Protein AF-A0A356E983-F1 (afdb_monomer)

Mean predicted aligned error: 3.85 Å

Nearest PDB structures (foldseek):
  1kf6-assembly1_B  TM=9.983E-01  e=1.483E-06  Escherichia coli
  2b76-assembly2_N  TM=8.822E-01  e=1.970E-05  Escherichia coli
  6lum-assembly1_Q  TM=9.215E-01  e=2.416E-02  Mycolicibacterium smegmatis MC2 51
  2bs2-assembly1_B  TM=8.961E-01  e=2.577E-02  Wolinella succinogenes

pLDDT: mean 93.85, std 9.65, range [45.41, 98.12]

Secondary structure (DSSP, 8-state):
---PEEEEEEEEE--TTT-SS-EEEEEEE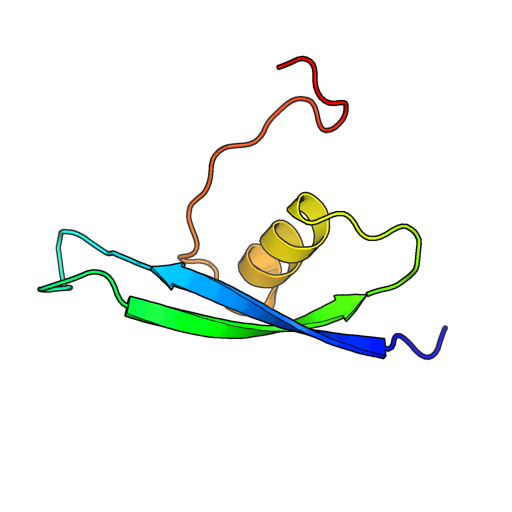EE-TT--HHHHHHHIIIII-TT-------SSS--

Radius of gyration: 13.37 Å; Cα contacts (8 Å, |Δi|>4): 63; chains: 1; bounding box: 31×32×32 Å

Structure (mmCIF, N/CA/C/O backbone):
data_AF-A0A356E983-F1
#
_entry.id   AF-A0A356E983-F1
#
loop_
_atom_site.group_PDB
_atom_site.id
_atom_site.type_symbol
_atom_site.label_atom_id
_atom_site.label_alt_id
_atom_site.label_comp_id
_atom_site.label_asym_id
_atom_site.label_entity_id
_atom_site.label_seq_id
_atom_site.pdbx_PDB_ins_code
_atom_site.Cartn_x
_atom_site.Cartn_y
_atom_site.Cartn_z
_atom_site.occupancy
_atom_site.B_iso_or_equiv
_atom_site.auth_seq_id
_atom_site.auth_comp_id
_atom_site.auth_asym_id
_atom_site.auth_atom_id
_atom_site.pdbx_PDB_model_num
ATOM 1 N N . MET A 1 1 ? 9.687 -18.217 -15.718 1.00 45.41 1 MET A N 1
ATOM 2 C CA . MET A 1 1 ? 8.987 -17.677 -14.536 1.00 45.41 1 MET A CA 1
ATOM 3 C C . MET A 1 1 ? 10.066 -17.357 -13.523 1.00 45.41 1 MET A C 1
ATOM 5 O O . MET A 1 1 ? 10.717 -18.279 -13.052 1.00 45.41 1 MET A O 1
ATOM 9 N N . ALA A 1 2 ? 10.404 -16.077 -13.376 1.00 53.38 2 ALA A N 1
ATOM 10 C CA . ALA A 1 2 ? 11.530 -15.658 -12.550 1.00 53.38 2 ALA A CA 1
ATOM 11 C C . ALA A 1 2 ? 11.216 -15.917 -11.072 1.00 53.38 2 ALA A C 1
ATOM 13 O O . ALA A 1 2 ? 10.084 -15.721 -10.637 1.00 53.38 2 ALA A O 1
ATOM 14 N N . ASN A 1 3 ? 12.217 -16.376 -10.328 1.00 62.66 3 ASN A N 1
ATOM 15 C CA . ASN A 1 3 ? 12.158 -16.557 -8.884 1.00 62.66 3 ASN A CA 1
ATOM 16 C C . ASN A 1 3 ? 12.070 -15.162 -8.236 1.00 62.66 3 ASN A C 1
ATOM 18 O O . ASN A 1 3 ? 13.098 -14.527 -8.012 1.00 62.66 3 ASN A O 1
ATOM 22 N N . GLN A 1 4 ? 10.858 -14.632 -8.058 1.00 76.50 4 GLN A N 1
ATOM 23 C CA . GLN A 1 4 ? 10.655 -13.321 -7.437 1.00 76.50 4 GLN A CA 1
ATOM 24 C C . GLN A 1 4 ? 10.891 -13.435 -5.932 1.00 76.50 4 GLN A C 1
ATOM 26 O O . GLN A 1 4 ? 10.321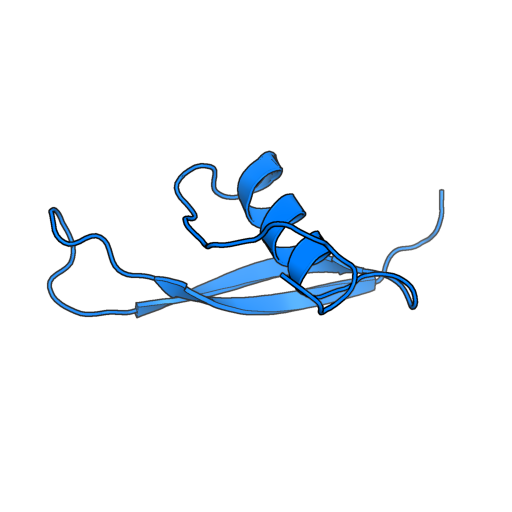 -14.302 -5.267 1.00 76.50 4 GLN A O 1
ATOM 31 N N . ALA A 1 5 ? 11.749 -12.564 -5.404 1.00 91.88 5 ALA A N 1
ATOM 32 C CA . ALA A 1 5 ? 11.943 -12.446 -3.969 1.00 91.88 5 ALA A CA 1
ATOM 33 C C . ALA A 1 5 ? 10.679 -11.852 -3.332 1.00 91.88 5 ALA A C 1
ATOM 35 O O . ALA A 1 5 ? 9.944 -11.100 -3.972 1.00 91.88 5 ALA A O 1
ATOM 36 N N . ILE A 1 6 ? 10.422 -12.196 -2.072 1.00 95.94 6 ILE A N 1
ATOM 37 C CA . ILE A 1 6 ? 9.302 -11.650 -1.303 1.00 95.94 6 ILE A CA 1
ATOM 38 C C . ILE A 1 6 ? 9.834 -10.576 -0.361 1.00 95.94 6 ILE A C 1
ATOM 40 O O . ILE A 1 6 ? 10.810 -10.809 0.352 1.00 95.94 6 ILE A O 1
ATOM 44 N N . MET A 1 7 ? 9.175 -9.418 -0.335 1.00 95.75 7 MET A N 1
ATOM 45 C CA . MET A 1 7 ? 9.419 -8.374 0.657 1.00 95.75 7 MET A CA 1
ATOM 46 C C . MET A 1 7 ? 8.210 -8.181 1.568 1.00 95.75 7 MET A C 1
ATOM 48 O O . MET A 1 7 ? 7.062 -8.306 1.137 1.00 95.75 7 MET A O 1
ATOM 52 N N . ASN A 1 8 ? 8.485 -7.833 2.824 1.00 97.69 8 ASN A N 1
ATOM 53 C CA . ASN A 1 8 ? 7.465 -7.403 3.770 1.00 97.69 8 ASN A CA 1
ATO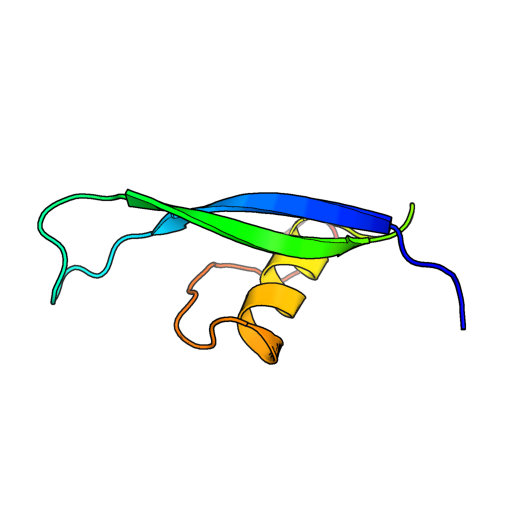M 54 C C . ASN A 1 8 ? 7.229 -5.901 3.597 1.00 97.69 8 ASN A C 1
ATOM 56 O O . ASN A 1 8 ? 8.136 -5.100 3.812 1.00 97.69 8 ASN A O 1
ATOM 60 N N . VAL A 1 9 ? 6.010 -5.531 3.213 1.00 97.69 9 VAL A N 1
ATOM 61 C CA . VAL A 1 9 ? 5.565 -4.141 3.096 1.00 97.69 9 VAL A CA 1
ATOM 62 C C . VAL A 1 9 ? 4.617 -3.846 4.246 1.00 97.69 9 VAL A C 1
ATOM 64 O O . VAL A 1 9 ? 3.540 -4.435 4.334 1.00 97.69 9 VAL A O 1
ATOM 67 N N . GLU A 1 10 ? 5.009 -2.938 5.128 1.00 98.00 10 GLU A N 1
ATOM 68 C CA . GLU A 1 10 ? 4.167 -2.474 6.227 1.00 98.00 10 GLU A CA 1
ATOM 69 C C . GLU A 1 10 ? 3.392 -1.230 5.795 1.00 98.00 10 GLU A C 1
ATOM 71 O O . GLU A 1 10 ? 3.972 -0.237 5.359 1.00 98.00 10 GLU A O 1
ATOM 76 N N . VAL A 1 11 ? 2.065 -1.291 5.897 1.00 97.81 11 VAL A N 1
ATOM 77 C CA . VAL A 1 11 ? 1.162 -0.204 5.513 1.00 97.81 11 VAL A CA 1
ATOM 78 C C . VAL A 1 11 ? 0.329 0.194 6.720 1.00 97.81 11 VAL A C 1
ATOM 80 O O . VAL A 1 11 ? -0.323 -0.649 7.339 1.00 97.81 11 VAL A O 1
ATOM 83 N N . LEU A 1 12 ? 0.322 1.489 7.033 1.00 97.88 12 LEU A N 1
ATOM 84 C CA . LEU A 1 12 ? -0.557 2.052 8.050 1.00 97.88 12 LEU A CA 1
ATOM 85 C C . LEU A 1 12 ? -1.991 2.103 7.510 1.00 97.88 12 LEU A C 1
ATOM 87 O O . LEU A 1 12 ? -2.257 2.716 6.475 1.00 97.88 12 LEU A O 1
ATOM 91 N N . ARG A 1 13 ? -2.911 1.438 8.203 1.00 97.69 13 ARG A 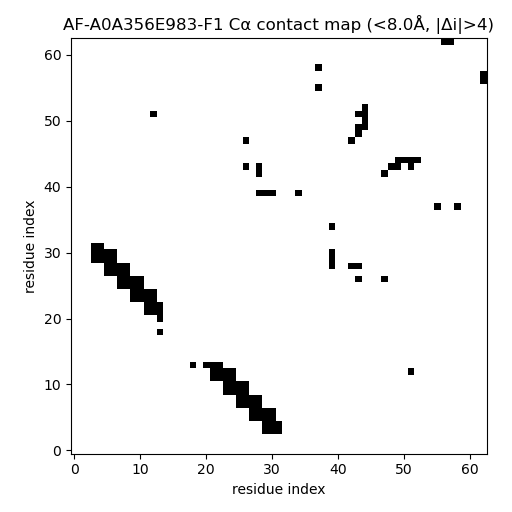N 1
ATOM 92 C CA . ARG A 1 13 ? -4.3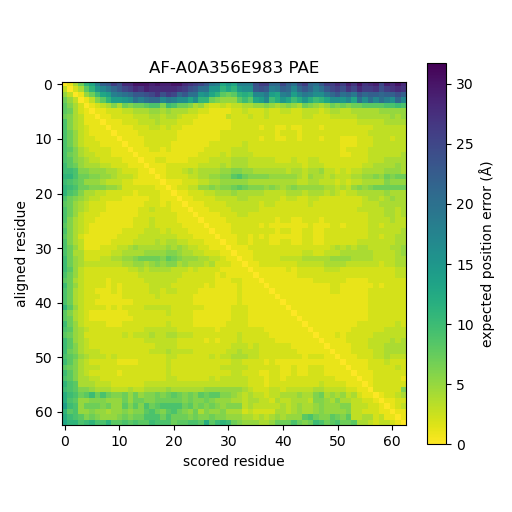21 1.315 7.843 1.00 97.69 13 ARG A CA 1
ATOM 93 C C . ARG A 1 13 ? -5.191 2.038 8.852 1.00 97.69 13 ARG A C 1
ATOM 95 O O . ARG A 1 13 ? -4.871 2.100 10.035 1.00 97.69 13 ARG A O 1
ATOM 102 N N . TYR A 1 14 ? -6.283 2.589 8.340 1.00 97.62 14 TYR A N 1
ATOM 103 C CA . TYR A 1 14 ? -7.318 3.226 9.133 1.00 97.62 14 TYR A CA 1
ATOM 104 C C . TYR A 1 14 ? -8.622 3.276 8.333 1.00 97.62 14 TYR A C 1
ATOM 106 O O . TYR A 1 14 ? -8.651 3.814 7.224 1.00 97.62 14 TYR A O 1
ATOM 114 N N . ASN A 1 15 ? -9.685 2.719 8.901 1.00 96.50 15 ASN A N 1
ATOM 115 C CA . ASN A 1 15 ? -11.060 2.843 8.455 1.00 96.50 15 ASN A CA 1
ATOM 116 C C . ASN A 1 15 ? -11.848 3.656 9.503 1.00 96.50 15 ASN A C 1
ATOM 118 O O . ASN A 1 15 ? -12.088 3.147 10.597 1.00 96.50 15 ASN A O 1
ATOM 122 N N . PRO A 1 16 ? -12.298 4.884 9.185 1.00 96.25 16 PRO A N 1
ATOM 123 C CA . PRO A 1 16 ? -12.994 5.750 10.139 1.00 96.25 16 PRO A CA 1
ATOM 124 C C . PRO A 1 16 ? -14.339 5.201 10.640 1.00 96.25 16 PRO A C 1
ATOM 126 O O . PRO A 1 16 ? -14.852 5.703 11.635 1.00 96.25 16 PRO A O 1
ATOM 129 N N . GLU A 1 17 ? -14.928 4.210 9.967 1.00 96.50 17 GLU A N 1
ATOM 130 C CA . GLU A 1 17 ? -16.209 3.613 10.370 1.00 96.50 17 GLU A CA 1
ATOM 131 C C . GLU A 1 17 ? -16.047 2.478 11.393 1.00 96.50 17 GLU A C 1
ATOM 133 O O . GLU A 1 17 ? -17.007 2.127 12.079 1.00 96.50 17 GLU A O 1
ATOM 138 N N . VAL A 1 18 ? -14.847 1.896 11.499 1.00 95.25 18 VAL A N 1
ATOM 139 C CA . VAL A 1 18 ? -14.607 0.653 12.257 1.00 95.25 18 VAL A CA 1
ATOM 140 C C . VAL A 1 18 ? -13.464 0.796 13.261 1.00 95.25 18 VAL A C 1
ATOM 142 O O . VAL A 1 18 ? -13.553 0.283 14.379 1.00 95.25 18 VAL A O 1
ATOM 145 N N . ASP A 1 19 ? -12.396 1.495 12.887 1.00 96.00 19 ASP A N 1
ATOM 146 C CA . ASP A 1 19 ? -11.150 1.512 13.642 1.00 96.00 19 ASP A CA 1
ATOM 147 C C . ASP A 1 19 ? -11.118 2.651 14.662 1.00 96.00 19 ASP A C 1
ATOM 149 O O . ASP A 1 19 ? -11.473 3.794 14.378 1.00 96.00 19 ASP A O 1
ATOM 153 N N . LYS A 1 20 ? -10.630 2.345 15.869 1.00 95.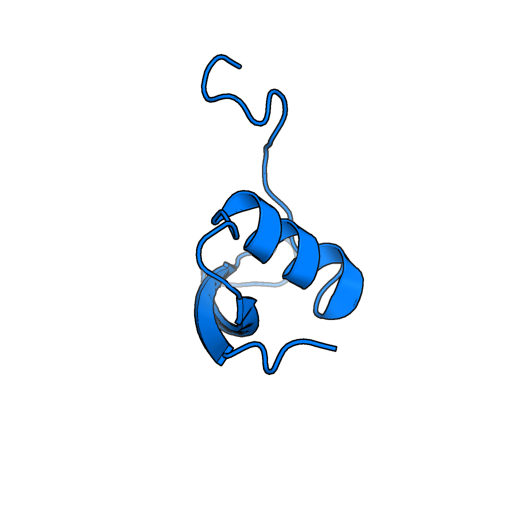88 20 LYS A N 1
ATOM 154 C CA . LYS A 1 20 ? -10.427 3.344 16.931 1.00 95.88 20 LYS A CA 1
ATOM 155 C C . LYS A 1 20 ? -9.152 4.161 16.734 1.00 95.88 20 LYS A C 1
ATOM 157 O O . LYS A 1 20 ? -9.100 5.318 17.140 1.00 95.88 20 LYS A O 1
ATOM 162 N N . GLU A 1 21 ? -8.128 3.553 16.145 1.00 96.38 21 GLU A N 1
ATOM 163 C CA . GLU A 1 21 ? -6.824 4.159 15.895 1.00 96.38 21 GLU A CA 1
ATOM 164 C C . GLU A 1 21 ? -6.147 3.506 14.677 1.00 96.38 21 GLU A C 1
ATOM 166 O O . GLU A 1 21 ? -6.482 2.368 14.332 1.00 96.38 21 GLU A O 1
ATOM 171 N N . PRO A 1 22 ? -5.213 4.201 14.001 1.00 97.56 22 PRO A N 1
ATOM 172 C CA . PRO A 1 22 ? -4.449 3.617 12.906 1.00 97.56 22 PRO A CA 1
ATOM 173 C C . PRO A 1 22 ? -3.591 2.436 13.368 1.00 97.56 22 PRO A C 1
ATOM 175 O O . PRO A 1 22 ? -2.966 2.492 14.426 1.00 97.56 22 PRO A O 1
ATOM 178 N N . TYR A 1 23 ? -3.487 1.400 12.540 1.00 97.19 23 TYR A N 1
ATOM 179 C CA . TYR A 1 23 ? -2.678 0.215 12.831 1.00 97.19 23 TYR A CA 1
ATOM 180 C C . TYR A 1 23 ? -1.777 -0.159 11.657 1.00 97.19 23 TYR A C 1
ATOM 182 O O . TYR A 1 23 ? -2.099 0.082 10.493 1.00 97.19 23 TYR A O 1
ATOM 190 N N . LEU A 1 24 ? -0.627 -0.764 11.952 1.00 97.81 24 LEU A N 1
ATOM 191 C CA . LEU A 1 24 ? 0.260 -1.303 10.925 1.00 97.81 24 LEU A CA 1
ATOM 192 C C . LEU A 1 24 ? -0.217 -2.688 10.498 1.00 97.81 24 LEU A C 1
ATOM 194 O O . LEU A 1 24 ? -0.526 -3.542 11.329 1.00 97.81 24 LEU A O 1
ATOM 198 N N . ARG A 1 25 ? -0.239 -2.920 9.187 1.00 97.62 25 ARG A N 1
ATOM 199 C CA . ARG A 1 25 ? -0.479 -4.237 8.605 1.00 97.62 25 ARG A CA 1
ATOM 200 C C . ARG A 1 25 ? 0.617 -4.577 7.609 1.00 97.62 25 ARG A C 1
ATOM 202 O O . ARG A 1 25 ? 0.930 -3.777 6.731 1.00 97.62 25 ARG A O 1
ATOM 209 N N . THR A 1 26 ? 1.171 -5.775 7.743 1.00 98.12 26 THR A N 1
ATOM 210 C CA . THR A 1 26 ? 2.268 -6.271 6.907 1.00 98.12 26 THR A CA 1
ATOM 211 C C . THR A 1 26 ? 1.733 -7.149 5.778 1.00 98.12 26 THR A C 1
ATOM 213 O O . THR A 1 26 ? 0.912 -8.037 6.013 1.00 98.12 26 THR A O 1
ATOM 216 N N . TYR A 1 27 ? 2.229 -6.934 4.562 1.00 97.81 27 TYR A N 1
ATOM 217 C CA . TYR A 1 27 ? 1.905 -7.720 3.371 1.00 97.81 27 TYR A CA 1
ATOM 218 C C . TYR A 1 27 ? 3.168 -8.314 2.761 1.00 97.81 27 TYR A C 1
ATOM 220 O O . TYR A 1 27 ? 4.206 -7.660 2.713 1.00 97.81 27 TYR A O 1
ATOM 228 N N . GLN A 1 28 ? 3.059 -9.539 2.255 1.00 97.50 28 GLN A N 1
ATOM 229 C CA . GLN A 1 28 ? 4.122 -10.195 1.502 1.00 97.50 28 GLN A CA 1
ATOM 230 C C . GLN A 1 28 ? 3.927 -9.922 0.014 1.00 97.50 28 GLN A C 1
ATOM 232 O O . GLN A 1 28 ? 2.949 -10.378 -0.582 1.00 97.50 28 GLN A O 1
ATOM 237 N N . VAL A 1 29 ? 4.846 -9.163 -0.576 1.00 97.00 29 VAL A N 1
ATOM 238 C CA . VAL A 1 29 ? 4.755 -8.724 -1.969 1.00 97.00 29 VAL A CA 1
ATOM 239 C C . VAL A 1 29 ? 5.929 -9.296 -2.765 1.00 97.00 29 VAL A C 1
ATOM 241 O O . VAL A 1 29 ? 7.077 -9.123 -2.345 1.00 97.00 29 VAL A O 1
ATOM 244 N N . PRO A 1 30 ? 5.677 -9.984 -3.893 1.00 96.69 30 PRO A N 1
ATOM 245 C CA . PRO A 1 30 ? 6.735 -10.373 -4.811 1.00 96.69 30 PRO A CA 1
ATOM 246 C C . PRO A 1 30 ? 7.311 -9.133 -5.494 1.00 96.69 30 PRO A C 1
ATOM 248 O O . PRO A 1 30 ? 6.562 -8.268 -5.946 1.00 96.69 30 PRO A O 1
ATOM 251 N N . TYR A 1 31 ? 8.636 -9.051 -5.578 1.00 95.94 31 TYR A N 1
ATOM 252 C CA . TYR A 1 31 ? 9.318 -7.905 -6.168 1.00 95.94 31 TYR A CA 1
ATOM 253 C C . TYR A 1 31 ? 10.542 -8.312 -6.991 1.00 95.94 31 TYR A C 1
ATOM 255 O O . TYR A 1 31 ? 11.097 -9.409 -6.868 1.00 95.94 31 TYR A O 1
ATOM 263 N N . ASP A 1 32 ? 10.960 -7.379 -7.836 1.00 95.00 32 ASP A N 1
ATOM 264 C CA . ASP A 1 32 ? 12.216 -7.378 -8.572 1.00 95.00 32 ASP A CA 1
ATOM 265 C C . ASP A 1 32 ? 12.803 -5.954 -8.630 1.00 95.00 32 ASP A C 1
ATOM 267 O O . ASP A 1 32 ? 12.266 -5.012 -8.046 1.00 95.00 32 ASP A O 1
ATOM 271 N N . ASN A 1 33 ? 13.909 -5.783 -9.356 1.00 93.12 33 ASN A N 1
ATOM 272 C CA . ASN A 1 33 ? 14.614 -4.501 -9.464 1.00 93.12 33 ASN A CA 1
ATOM 273 C C . ASN A 1 33 ? 13.840 -3.414 -10.237 1.00 93.12 33 ASN A C 1
ATOM 275 O O . ASN A 1 33 ? 14.313 -2.282 -10.313 1.00 93.12 33 ASN A O 1
ATOM 279 N N . GLN A 1 34 ? 12.702 -3.746 -10.851 1.00 94.38 34 GLN A N 1
ATOM 280 C CA . GLN A 1 34 ? 11.842 -2.802 -11.571 1.00 94.38 34 GLN A CA 1
ATOM 281 C C . GLN A 1 34 ? 10.581 -2.445 -10.775 1.00 94.38 34 GLN A C 1
ATOM 283 O O . GLN A 1 34 ? 9.867 -1.516 -11.146 1.00 94.38 34 GLN A O 1
ATOM 288 N N . THR A 1 35 ? 10.308 -3.167 -9.687 1.00 95.25 35 THR A N 1
ATOM 289 C CA . THR A 1 35 ? 9.093 -3.011 -8.890 1.00 95.25 35 THR A CA 1
ATOM 290 C C . THR A 1 35 ? 9.153 -1.719 -8.075 1.00 95.25 35 THR A C 1
ATOM 292 O O . THR A 1 35 ? 9.996 -1.563 -7.191 1.00 95.25 35 THR A O 1
ATOM 295 N N . SER A 1 36 ? 8.244 -0.781 -8.349 1.00 96.38 36 SER A N 1
ATOM 296 C CA . SER A 1 36 ? 8.084 0.434 -7.546 1.00 96.38 36 SER A CA 1
ATOM 297 C C . SER A 1 36 ? 7.170 0.203 -6.337 1.00 96.38 36 SER A C 1
ATOM 299 O O . SER A 1 36 ? 6.388 -0.748 -6.294 1.00 96.38 36 SER A O 1
ATOM 301 N N . LEU A 1 37 ? 7.186 1.126 -5.367 1.00 96.12 37 LEU A N 1
ATOM 302 C CA . LEU A 1 37 ? 6.222 1.097 -4.259 1.00 96.12 37 LEU A CA 1
ATOM 303 C C . LEU A 1 37 ? 4.771 1.181 -4.762 1.00 96.12 37 LEU A C 1
ATOM 305 O O . LEU A 1 37 ? 3.888 0.553 -4.189 1.00 96.12 37 LEU A O 1
ATOM 309 N N . LEU A 1 38 ? 4.520 1.922 -5.848 1.00 97.44 38 LEU A N 1
ATOM 310 C CA . LEU A 1 38 ? 3.188 2.000 -6.446 1.00 97.44 38 LEU A CA 1
ATOM 311 C C . LEU A 1 38 ? 2.741 0.644 -7.012 1.00 97.44 38 LEU A C 1
ATOM 313 O O . LEU A 1 38 ? 1.576 0.283 -6.859 1.00 97.44 38 LEU A O 1
ATOM 317 N N . ASP A 1 39 ? 3.658 -0.117 -7.611 1.00 97.12 39 ASP A N 1
ATOM 318 C CA . ASP A 1 39 ? 3.368 -1.469 -8.098 1.00 97.12 39 ASP A CA 1
ATOM 319 C C . ASP A 1 39 ? 3.078 -2.421 -6.936 1.00 97.12 39 ASP A C 1
ATOM 321 O O . ASP A 1 39 ? 2.122 -3.190 -6.998 1.00 97.12 39 ASP A O 1
ATOM 325 N N . ALA A 1 40 ? 3.840 -2.318 -5.843 1.00 97.38 40 ALA A N 1
ATOM 326 C CA . ALA A 1 40 ? 3.592 -3.090 -4.629 1.00 97.38 40 ALA A CA 1
ATOM 327 C C . ALA A 1 40 ? 2.219 -2.772 -4.008 1.00 97.38 40 ALA A C 1
ATOM 329 O O . ALA A 1 40 ? 1.473 -3.689 -3.669 1.00 97.38 40 ALA A O 1
ATOM 330 N N . LEU A 1 41 ? 1.847 -1.490 -3.907 1.00 97.81 41 LEU A N 1
ATOM 331 C CA . LEU A 1 41 ? 0.522 -1.068 -3.433 1.00 97.81 41 LEU A CA 1
ATOM 332 C C . LEU A 1 41 ? -0.601 -1.576 -4.351 1.00 97.81 41 LEU A C 1
ATOM 334 O O . LEU A 1 41 ? -1.630 -2.034 -3.851 1.00 97.81 41 LEU A O 1
ATOM 338 N N . GLY A 1 42 ? -0.380 -1.560 -5.670 1.00 97.62 42 GLY A N 1
ATOM 339 C CA . GLY A 1 42 ? -1.286 -2.150 -6.660 1.00 97.62 42 GLY A CA 1
ATOM 340 C C . GLY A 1 42 ? -1.459 -3.651 -6.464 1.00 97.62 42 GLY A C 1
ATOM 341 O O . GLY A 1 42 ? -2.581 -4.132 -6.359 1.00 97.62 42 GLY A O 1
ATOM 342 N N . TYR A 1 43 ? -0.358 -4.387 -6.310 1.00 97.88 43 TYR A N 1
ATOM 343 C CA . TYR A 1 43 ? -0.398 -5.821 -6.035 1.00 97.88 43 TYR A CA 1
ATOM 344 C C . TYR A 1 43 ? -1.164 -6.136 -4.747 1.00 97.88 43 TYR A C 1
ATOM 346 O O . TYR A 1 43 ? -2.009 -7.032 -4.740 1.00 97.88 43 TYR A O 1
ATOM 354 N N . ILE A 1 44 ? -0.905 -5.389 -3.666 1.00 98.06 44 ILE A N 1
ATOM 355 C CA . ILE A 1 44 ? -1.635 -5.557 -2.407 1.00 98.06 44 ILE A CA 1
ATOM 356 C C . ILE A 1 44 ? -3.127 -5.343 -2.651 1.00 98.06 44 ILE A C 1
ATOM 358 O O . ILE A 1 44 ? -3.914 -6.211 -2.283 1.00 98.06 44 ILE A O 1
ATOM 362 N N . LYS A 1 45 ? -3.515 -4.249 -3.315 1.00 98.06 45 LYS A N 1
ATOM 363 C CA . LYS A 1 45 ? -4.924 -3.945 -3.579 1.00 98.06 45 LYS A CA 1
ATOM 364 C C . LYS A 1 45 ? -5.606 -5.007 -4.443 1.00 98.06 45 LYS A C 1
ATOM 366 O O . LYS A 1 45 ? -6.704 -5.448 -4.126 1.00 98.06 45 LYS A O 1
ATOM 371 N N . ASP A 1 46 ? -4.953 -5.451 -5.507 1.00 97.75 46 ASP A N 1
ATOM 372 C CA . ASP A 1 46 ? -5.572 -6.338 -6.490 1.00 97.75 46 ASP A CA 1
ATOM 373 C C . ASP A 1 46 ? -5.596 -7.808 -6.045 1.00 97.75 46 ASP A C 1
ATOM 375 O O . ASP A 1 46 ? -6.425 -8.584 -6.527 1.00 97.75 46 ASP A O 1
ATOM 379 N N . ARG A 1 47 ? -4.668 -8.227 -5.170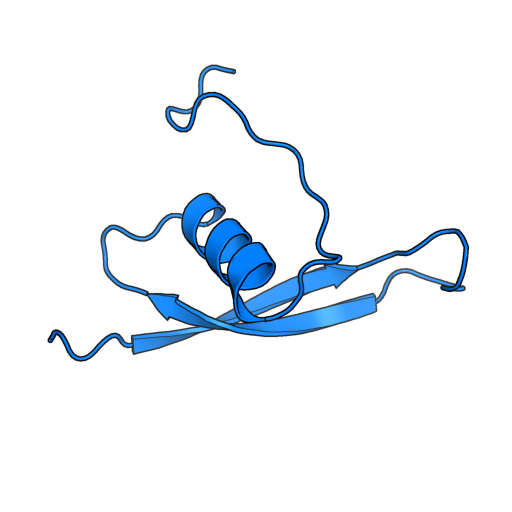 1.00 97.31 47 ARG A 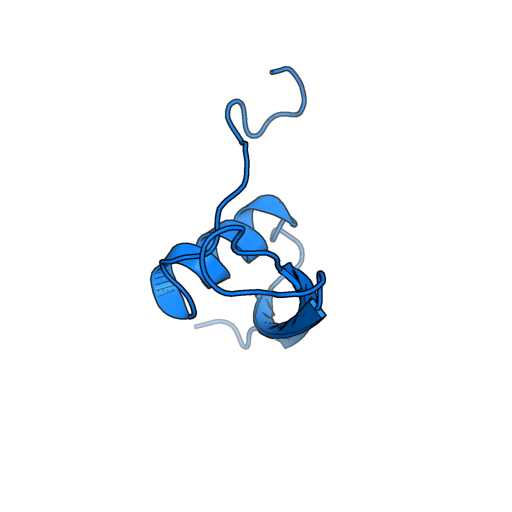N 1
ATOM 380 C CA . ARG A 1 47 ? -4.450 -9.651 -4.845 1.00 97.31 47 ARG A CA 1
ATOM 381 C C . ARG A 1 47 ? -4.599 -10.013 -3.374 1.00 97.31 47 ARG A C 1
ATOM 383 O O . ARG A 1 47 ? -4.902 -11.170 -3.095 1.00 97.31 47 ARG A O 1
ATOM 390 N N . LEU A 1 48 ? -4.352 -9.088 -2.449 1.00 96.81 48 LEU A N 1
ATOM 391 C CA . LEU A 1 48 ? -4.275 -9.393 -1.014 1.00 96.81 48 LEU A CA 1
ATOM 392 C C . LEU A 1 48 ? -5.365 -8.695 -0.196 1.00 96.81 48 LEU A C 1
ATOM 394 O O . LEU A 1 48 ? -5.907 -9.293 0.729 1.00 96.81 48 LEU A O 1
ATOM 398 N N . ASP A 1 49 ? -5.666 -7.436 -0.509 1.00 96.69 49 ASP A N 1
ATOM 399 C CA . ASP A 1 49 ? -6.606 -6.602 0.234 1.00 96.69 49 ASP A CA 1
ATOM 400 C C . ASP A 1 49 ? -7.247 -5.521 -0.662 1.00 96.69 49 ASP A C 1
ATOM 402 O O . ASP A 1 49 ? -6.728 -4.403 -0.770 1.00 96.69 49 ASP A O 1
ATOM 406 N N . PRO A 1 50 ? -8.408 -5.826 -1.268 1.00 96.69 50 PRO A N 1
ATOM 407 C CA . PRO A 1 50 ? -9.151 -4.889 -2.112 1.00 96.69 50 PRO A CA 1
ATOM 408 C C . PRO A 1 50 ? -9.595 -3.596 -1.420 1.00 96.69 50 PRO A C 1
ATOM 410 O O . PRO A 1 50 ? -9.836 -2.597 -2.107 1.00 96.69 50 PRO A O 1
ATOM 413 N N . GLU A 1 51 ? -9.673 -3.575 -0.087 1.00 96.31 51 GLU A N 1
ATOM 414 C CA . GLU A 1 51 ? -10.097 -2.410 0.698 1.00 96.31 51 GLU A CA 1
ATOM 415 C C . GLU A 1 51 ? -8.972 -1.386 0.894 1.00 96.31 51 GLU A C 1
ATOM 417 O O . GLU A 1 51 ? -9.216 -0.272 1.358 1.00 96.31 51 GLU A O 1
ATOM 422 N N . LEU A 1 52 ? -7.733 -1.717 0.514 1.00 97.50 52 LEU A N 1
ATOM 423 C CA . LEU A 1 52 ? -6.627 -0.769 0.552 1.00 97.50 52 LEU A CA 1
ATOM 424 C C . LEU A 1 52 ? -6.931 0.458 -0.330 1.00 97.50 52 LEU A C 1
ATOM 426 O O . LEU A 1 52 ? -7.186 0.338 -1.532 1.00 97.50 52 LEU A O 1
ATOM 430 N N . ALA A 1 53 ? -6.854 1.654 0.255 1.00 96.81 53 ALA A N 1
ATOM 431 C CA . ALA A 1 53 ? -7.084 2.923 -0.430 1.00 96.81 53 ALA A CA 1
ATOM 432 C C . ALA A 1 53 ? -5.828 3.808 -0.398 1.00 9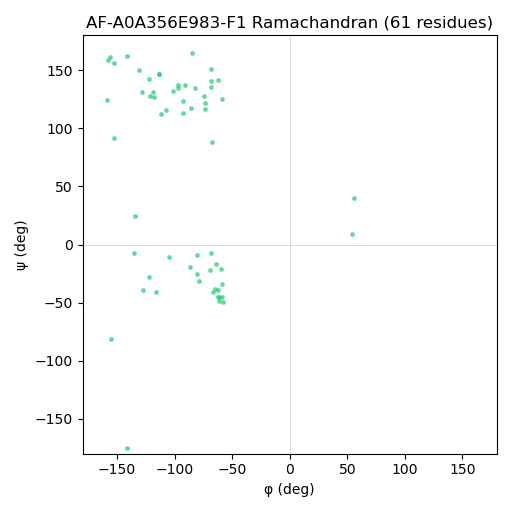6.81 53 ALA A C 1
ATOM 434 O O . ALA A 1 53 ? -5.227 4.014 0.653 1.00 96.81 53 ALA A O 1
ATOM 435 N N . TYR A 1 54 ? -5.439 4.345 -1.557 1.00 97.31 54 TYR A N 1
ATOM 436 C CA . TYR A 1 54 ? -4.332 5.293 -1.728 1.00 97.31 54 TYR A CA 1
ATOM 437 C C . TYR A 1 54 ? -4.537 6.120 -3.006 1.00 97.31 54 TYR A C 1
ATOM 439 O O . TYR A 1 54 ? -5.305 5.737 -3.891 1.00 97.31 54 TYR A O 1
ATOM 447 N N . ARG A 1 55 ? -3.858 7.268 -3.112 1.00 97.06 55 ARG A N 1
ATOM 448 C CA . ARG A 1 55 ? -3.919 8.145 -4.293 1.00 97.06 55 ARG A CA 1
ATOM 449 C C . ARG A 1 55 ? -2.741 7.881 -5.217 1.00 97.06 55 ARG A C 1
ATOM 451 O O . ARG A 1 55 ? -1.609 7.772 -4.760 1.00 97.06 55 ARG A O 1
ATOM 458 N N . TRP A 1 56 ? -3.011 7.827 -6.513 1.00 96.19 56 TRP A N 1
ATOM 459 C CA . TRP A 1 56 ? -1.995 7.704 -7.551 1.00 96.19 56 TRP A CA 1
ATOM 460 C C . TRP A 1 56 ? -2.548 8.210 -8.887 1.00 96.19 56 TRP A C 1
ATOM 462 O O . TRP A 1 56 ? -3.763 8.303 -9.058 1.00 96.19 56 TRP A O 1
ATOM 472 N N . SER A 1 57 ? -1.659 8.573 -9.816 1.00 94.75 57 SER A N 1
ATOM 473 C CA . SER A 1 57 ? -2.049 8.979 -11.173 1.00 94.75 57 SER A CA 1
ATOM 474 C C . SER A 1 57 ? -0.924 8.753 -12.189 1.00 94.75 57 SER A C 1
ATOM 476 O O . SER A 1 57 ? -0.903 7.724 -12.857 1.00 94.75 57 SER A O 1
ATOM 478 N N . CYS A 1 58 ? 0.054 9.664 -12.283 1.00 92.56 58 CYS A N 1
ATOM 479 C CA . CYS A 1 58 ? 0.941 9.741 -13.455 1.00 92.56 58 CYS A CA 1
ATOM 480 C C . CYS A 1 58 ? 1.923 8.574 -13.633 1.00 92.56 58 CYS A C 1
ATOM 482 O O . CYS A 1 58 ? 2.450 8.404 -14.725 1.00 92.56 58 CYS A O 1
ATOM 484 N N . ARG A 1 59 ? 2.247 7.826 -12.570 1.00 91.62 59 ARG A N 1
ATOM 485 C CA . ARG A 1 59 ? 3.315 6.799 -12.549 1.00 91.62 59 ARG A CA 1
ATOM 486 C C . ARG A 1 59 ? 4.711 7.277 -13.005 1.00 91.62 59 ARG A C 1
ATOM 488 O O . ARG A 1 59 ? 5.607 6.457 -13.148 1.00 91.62 59 ARG A O 1
ATOM 495 N N . MET A 1 60 ? 4.913 8.582 -13.196 1.00 93.00 60 MET A N 1
ATOM 496 C CA . MET A 1 60 ? 6.157 9.194 -13.692 1.00 93.00 60 MET A CA 1
ATOM 497 C C . MET A 1 60 ? 6.580 10.431 -12.878 1.00 93.00 60 MET A C 1
ATOM 499 O O . MET A 1 60 ? 7.274 11.304 -13.385 1.00 93.00 60 MET A O 1
ATOM 503 N N . ALA A 1 61 ? 6.139 10.506 -11.616 1.00 91.44 61 ALA A N 1
ATOM 504 C CA . ALA A 1 61 ? 6.517 11.532 -10.638 1.00 91.44 61 ALA A CA 1
ATOM 505 C C . ALA A 1 61 ? 6.268 13.001 -11.066 1.00 91.44 61 ALA A C 1
ATOM 507 O O . ALA A 1 61 ? 7.084 13.873 -10.783 1.00 91.44 61 ALA A O 1
ATOM 508 N N . ILE A 1 62 ? 5.136 13.278 -11.728 1.00 94.00 62 ILE A N 1
ATOM 509 C CA . ILE A 1 62 ? 4.762 14.625 -12.215 1.00 94.00 62 ILE A CA 1
ATOM 510 C C . ILE A 1 62 ? 3.300 15.035 -11.939 1.00 94.00 62 ILE A C 1
ATOM 512 O O . ILE A 1 62 ? 2.925 16.164 -12.241 1.00 94.00 62 ILE A O 1
ATOM 516 N N . CYS A 1 63 ? 2.460 14.116 -11.441 1.00 85.38 63 CYS A N 1
ATOM 517 C CA . CYS A 1 63 ? 1.052 14.394 -11.120 1.00 85.38 63 CYS A CA 1
ATOM 518 C C . CYS A 1 63 ? 0.893 15.306 -9.909 1.00 85.38 63 CYS A C 1
ATOM 520 O O . CYS A 1 63 ? 1.747 15.214 -8.999 1.00 85.38 63 CYS A O 1
#

Foldseek 3Di:
DDPFDWDWDWDWDDDPVPDPDIDIDIDIFGDDPVQDPVNRLVCCCVPPNVPDDDDDDDVPPDD

Solvent-accessible surface area (backbone atoms only — not comparable to full-atom values): 4304 Å² total; per-residue (Å²): 133,81,89,60,49,75,43,80,47,76,43,82,42,76,46,91,90,78,48,93,63,75,44,80,46,76,42,83,39,77,44,58,101,83,61,47,72,68,52,49,53,48,48,38,26,78,74,74,40,72,82,64,82,84,88,86,81,64,91,68,92,75,112

Sequence (63 aa):
MANQAIMNVEVLRYNPEVDKEPYLRTYQVPYDNQTSLLDALGYIKDRLDPELAYRWSCRMAIC